Protein AF-A0A6C0LUS3-F1 (afdb_monomer)

Organism: NCBI:txid1070528

Radius of gyration: 19.17 Å; Cα contacts (8 Å, |Δi|>4): 121; chains: 1; bounding box: 43×55×30 Å

Foldseek 3Di:
DFQAAPQPRHGADDAAAPPPRRGHDPVSQCVVVVDDDDDRHDPVRVVVVVCVLVPPPDDQDPPVVLVVVLVVLVVQLVVDPDDVSNVVSLLVNLVSCLNHLVNCVVPVVVVVVNLVVLVVVCVVVVNPPSSVVSNCSNPVD

Mean predicted aligned error: 13.93 Å

Solvent-accessible surface area (backbone atoms only — not comparable to full-atom values): 8190 Å² total; per-residue (Å²): 135,84,50,42,11,77,84,75,65,44,86,37,92,82,41,57,15,79,82,76,60,53,34,36,46,72,65,60,50,37,64,74,61,78,46,92,75,88,70,63,51,43,72,68,58,38,52,47,49,64,42,47,72,69,61,59,78,84,62,78,63,55,70,68,59,44,53,52,51,51,52,50,35,50,55,52,32,71,68,37,89,47,68,69,54,28,52,52,34,46,51,54,44,53,50,56,45,56,70,39,51,70,55,39,75,76,33,55,73,57,37,58,50,52,54,51,51,49,53,51,52,18,58,78,50,77,63,29,62,70,50,51,54,51,48,42,68,63,73,65,117

pLDDT: mean 79.46, std 15.13, range [34.94, 97.31]

Sequence (141 aa):
MVNNCFLCLQICRTRRCKTCSLVSHTTCWVNFKNKSEVSYNCPQCRTLLDTKLHNTRSNRLDEKSLIYVISKCIELNIAATNLFMKLEQTIKLYTIISDNTWFLESNQKFNEVAKRKLLSLIHENNNWYEGVQLYERIWNQ

Secondary structure (DSSP, 8-state):
---B-TTT-SB--S-B-TTT--B--HHHHHHHHTS----SS-HHHHHHHHTTTT--TT----HHHHHHHHHHHHHHHHT--SHHHHHHHHHHHHHHHHTTTHHHHH-HHHHHHHHHHHHHHHHHTTS-HHHHHHHHHHH--

Nearest PDB structures (foldseek):
  2l1l-assembly1_B  TM=8.484E-01  e=1.271E-01  Homo sapiens
  5uwr-assembly1_C  TM=8.397E-01  e=3.054E-01  Saccharomyces cerevisiae
  5uwq-assembly1_C  TM=8.347E-01  e=4.337E-01  Saccharomyces cerevisiae
  3gb8-assembly1_A  TM=7.715E-01  e=3.640E-01  Homo sapiens
  5uww-assembly1_C  TM=8.471E-01  e=6.923E-01  Saccharomyces cerevisiae

Structure (mmCIF, N/CA/C/O backbone):
data_AF-A0A6C0LUS3-F1
#
_entry.id   AF-A0A6C0LUS3-F1
#
loop_
_atom_site.group_PDB
_atom_site.id
_atom_site.type_symbol
_atom_site.label_atom_id
_atom_site.label_alt_id
_atom_site.label_comp_id
_atom_site.label_asym_id
_atom_site.label_entity_id
_atom_site.label_seq_id
_atom_site.pdbx_PDB_ins_code
_atom_site.Cartn_x
_atom_site.Cartn_y
_atom_site.Cartn_z
_atom_site.occupancy
_atom_site.B_iso_or_equiv
_atom_site.auth_seq_id
_atom_site.auth_comp_id
_atom_site.auth_asym_id
_atom_site.auth_atom_id
_atom_site.pdbx_PDB_model_num
ATOM 1 N N . MET A 1 1 ? 16.460 -40.618 -9.791 1.00 53.06 1 MET A N 1
ATOM 2 C CA . MET A 1 1 ? 16.247 -39.279 -10.385 1.00 53.06 1 MET A CA 1
ATOM 3 C C . MET A 1 1 ? 17.256 -38.317 -9.782 1.00 53.06 1 MET A C 1
ATOM 5 O O . MET A 1 1 ? 17.347 -38.241 -8.561 1.00 53.06 1 MET A O 1
ATOM 9 N N . VAL A 1 2 ? 18.065 -37.657 -10.610 1.00 58.41 2 VAL A N 1
ATOM 10 C CA . VAL A 1 2 ? 19.054 -36.674 -10.148 1.00 58.41 2 VAL A CA 1
ATOM 11 C C . VAL A 1 2 ? 18.333 -35.341 -9.966 1.00 58.41 2 VAL A C 1
ATOM 13 O O . VAL A 1 2 ? 17.707 -34.849 -10.899 1.00 58.41 2 VAL A O 1
ATOM 16 N N . ASN A 1 3 ? 18.367 -34.782 -8.757 1.00 72.19 3 ASN A N 1
ATOM 17 C CA . ASN A 1 3 ? 17.794 -33.462 -8.515 1.00 72.19 3 ASN A CA 1
ATOM 18 C C . ASN A 1 3 ? 18.754 -32.414 -9.078 1.00 72.19 3 ASN A C 1
ATOM 20 O O . ASN A 1 3 ? 19.839 -32.215 -8.531 1.00 72.19 3 ASN A O 1
ATOM 24 N N . ASN A 1 4 ? 18.364 -31.756 -10.164 1.00 82.56 4 ASN A N 1
ATOM 25 C CA . ASN A 1 4 ? 19.114 -30.634 -10.713 1.00 82.56 4 ASN A CA 1
ATOM 26 C C . ASN A 1 4 ? 18.671 -29.332 -10.036 1.00 82.56 4 ASN A C 1
ATOM 28 O O . ASN A 1 4 ? 17.513 -29.166 -9.653 1.00 82.56 4 ASN A O 1
ATOM 32 N N . CYS A 1 5 ? 19.613 -28.412 -9.864 1.00 83.81 5 CYS A N 1
ATOM 33 C CA . CYS A 1 5 ? 19.360 -27.062 -9.394 1.00 83.81 5 CYS A CA 1
ATOM 34 C C . CYS A 1 5 ? 18.466 -26.343 -10.403 1.00 83.81 5 CYS A C 1
ATOM 36 O O . CYS A 1 5 ? 18.828 -26.238 -11.570 1.00 83.81 5 CYS A O 1
ATOM 38 N N . PHE A 1 6 ? 17.346 -25.784 -9.958 1.00 81.12 6 PHE A N 1
ATOM 39 C CA . PHE A 1 6 ? 16.451 -25.022 -10.832 1.00 81.12 6 PHE A CA 1
ATOM 40 C C . PHE A 1 6 ? 17.128 -23.795 -11.477 1.00 81.12 6 PHE A C 1
ATOM 42 O O . PHE A 1 6 ? 16.749 -23.390 -12.567 1.00 81.12 6 PHE A O 1
ATOM 49 N N . LEU A 1 7 ? 18.134 -23.209 -10.818 1.00 79.31 7 LEU A N 1
ATOM 50 C CA . LEU A 1 7 ? 18.767 -21.963 -11.266 1.00 79.31 7 LEU A CA 1
ATOM 51 C C . LEU A 1 7 ? 19.942 -22.172 -12.229 1.00 79.31 7 LEU A C 1
ATOM 53 O O . LEU A 1 7 ? 20.160 -21.340 -13.099 1.00 79.31 7 LEU A O 1
ATOM 57 N N . CYS A 1 8 ? 20.720 -23.246 -12.067 1.00 86.31 8 CYS A N 1
ATOM 58 C CA . CYS A 1 8 ? 21.917 -23.495 -12.885 1.00 86.31 8 CYS A CA 1
ATOM 59 C C . CYS A 1 8 ? 21.914 -24.853 -13.597 1.00 86.31 8 CYS A C 1
ATOM 61 O O . CYS A 1 8 ? 22.880 -25.186 -14.275 1.00 86.31 8 CYS A O 1
ATOM 63 N N . LEU A 1 9 ? 20.862 -25.656 -13.411 1.00 84.12 9 LEU A N 1
ATOM 64 C CA . LEU A 1 9 ? 20.654 -26.980 -14.011 1.00 84.12 9 LEU A CA 1
ATOM 65 C C . LEU A 1 9 ? 21.699 -28.052 -13.642 1.00 84.12 9 LEU A C 1
ATOM 67 O O . LEU A 1 9 ? 21.586 -29.194 -14.079 1.00 84.12 9 LEU A O 1
ATOM 71 N N . GLN A 1 10 ? 22.666 -27.734 -12.778 1.00 86.56 10 GLN A N 1
ATOM 72 C CA . GLN A 1 10 ? 23.661 -28.682 -12.269 1.00 86.56 10 GLN A CA 1
ATOM 73 C C . GLN A 1 10 ? 23.128 -29.521 -11.102 1.00 86.56 10 GLN A C 1
ATOM 75 O O . GLN A 1 10 ? 22.215 -29.111 -10.385 1.00 86.56 10 GLN A O 1
ATOM 80 N N . ILE A 1 11 ? 23.748 -30.677 -10.854 1.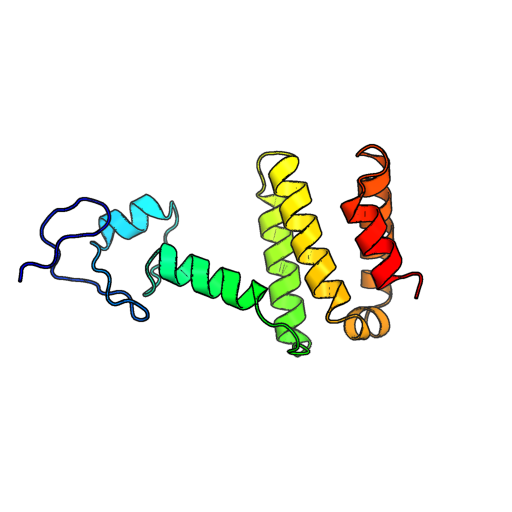00 83.00 11 ILE A N 1
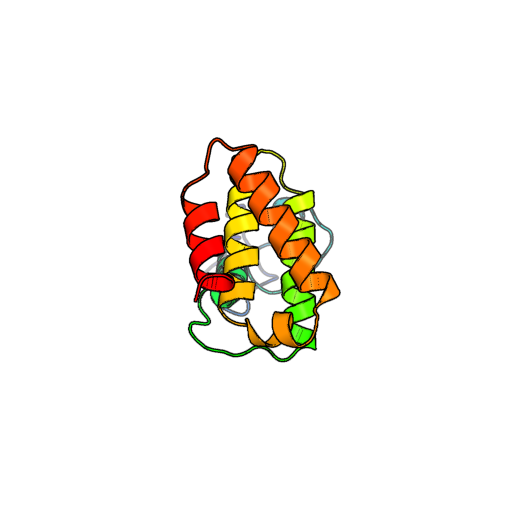ATOM 81 C CA . ILE A 1 11 ? 23.364 -31.610 -9.784 1.00 83.00 11 ILE A CA 1
ATOM 82 C C . ILE A 1 11 ? 23.355 -30.908 -8.417 1.00 83.00 11 ILE A C 1
ATOM 84 O O . ILE A 1 11 ? 24.355 -30.332 -7.983 1.00 83.00 11 ILE A O 1
ATOM 88 N N . CYS A 1 12 ? 22.231 -30.991 -7.706 1.00 76.81 12 CYS A N 1
ATOM 89 C CA . CYS A 1 12 ? 22.016 -30.339 -6.422 1.00 76.81 12 CYS A CA 1
ATOM 90 C C . CYS A 1 12 ? 21.544 -31.332 -5.355 1.00 76.81 12 CYS A C 1
ATOM 92 O O . CYS A 1 12 ? 20.531 -32.013 -5.507 1.00 76.81 12 CYS A O 1
ATOM 94 N N . ARG A 1 13 ? 22.279 -31.402 -4.240 1.00 68.44 13 ARG A N 1
ATOM 95 C CA . ARG A 1 13 ? 22.030 -32.378 -3.163 1.00 68.44 13 ARG A CA 1
ATOM 96 C C . ARG A 1 13 ? 21.461 -31.771 -1.879 1.00 68.44 13 ARG A C 1
ATOM 98 O O . ARG A 1 13 ? 21.147 -32.519 -0.964 1.00 68.44 13 ARG A O 1
ATOM 105 N N . THR A 1 14 ? 21.356 -30.445 -1.775 1.00 66.25 14 THR A N 1
ATOM 106 C CA . THR A 1 14 ? 21.477 -29.802 -0.455 1.00 66.25 14 THR A CA 1
ATOM 107 C C . THR A 1 14 ? 20.281 -28.991 0.032 1.00 66.25 14 THR A C 1
ATOM 109 O O . THR A 1 14 ? 20.100 -28.922 1.245 1.00 66.25 14 THR A O 1
ATOM 112 N N . ARG A 1 15 ? 19.430 -28.397 -0.820 1.00 65.06 15 ARG A N 1
ATOM 113 C CA . ARG A 1 15 ? 18.264 -27.630 -0.329 1.00 65.06 15 ARG A CA 1
ATOM 114 C C . ARG A 1 15 ? 17.031 -27.769 -1.204 1.00 65.06 15 ARG A C 1
ATOM 116 O O . ARG A 1 15 ? 17.078 -27.462 -2.390 1.00 65.06 15 ARG A O 1
ATOM 123 N N . ARG A 1 16 ? 15.926 -28.180 -0.575 1.00 71.44 16 ARG A N 1
ATOM 124 C CA . ARG A 1 16 ? 14.584 -28.217 -1.165 1.00 71.44 16 ARG A CA 1
ATOM 125 C C . ARG A 1 16 ? 13.726 -27.099 -0.597 1.00 71.44 16 ARG A C 1
ATOM 127 O O . ARG A 1 16 ? 13.757 -26.835 0.604 1.00 71.44 16 ARG A O 1
ATOM 134 N N . CYS A 1 17 ? 12.929 -26.486 -1.458 1.00 74.06 17 CYS A N 1
ATOM 135 C CA . CYS A 1 17 ? 11.869 -25.592 -1.039 1.00 74.06 17 CYS A CA 1
ATOM 136 C C . CYS A 1 17 ? 10.832 -26.343 -0.199 1.00 74.06 17 CYS A C 1
ATOM 138 O O . CYS A 1 17 ? 10.351 -27.389 -0.627 1.00 74.06 17 CYS A O 1
ATOM 140 N N . LYS A 1 18 ? 10.425 -25.785 0.947 1.00 72.31 18 LYS A N 1
ATOM 141 C CA . LYS A 1 18 ? 9.388 -26.400 1.798 1.00 72.31 18 LYS A CA 1
ATOM 142 C C . LYS A 1 18 ? 7.994 -26.457 1.157 1.00 72.31 18 LYS A C 1
ATOM 144 O O . LYS A 1 18 ? 7.204 -27.312 1.526 1.00 72.31 18 LYS A O 1
ATOM 149 N N . THR A 1 19 ? 7.693 -25.565 0.214 1.00 71.00 19 THR A N 1
ATOM 150 C CA . THR A 1 19 ? 6.355 -25.440 -0.391 1.00 71.00 19 THR A CA 1
ATOM 151 C C . THR A 1 19 ? 6.180 -26.302 -1.636 1.00 71.00 19 THR A C 1
ATOM 153 O O . THR A 1 19 ? 5.144 -26.925 -1.817 1.00 71.00 19 THR A O 1
ATOM 156 N N . CYS A 1 20 ? 7.177 -26.315 -2.518 1.00 74.19 20 CYS A N 1
ATOM 157 C CA . CYS A 1 20 ? 7.061 -26.923 -3.847 1.00 74.19 20 CYS A CA 1
ATOM 158 C C . CYS A 1 20 ? 8.206 -27.884 -4.168 1.00 74.19 20 CYS A C 1
ATOM 160 O O . CYS A 1 20 ? 8.370 -28.291 -5.311 1.00 74.19 20 CYS A O 1
ATOM 162 N N . SER A 1 21 ? 9.022 -28.234 -3.170 1.00 75.06 21 SER A N 1
ATOM 163 C CA . SER A 1 21 ? 10.109 -29.215 -3.271 1.00 75.06 21 SER A CA 1
ATOM 164 C C . SER A 1 21 ? 11.199 -28.928 -4.318 1.00 75.06 21 SER A C 1
ATOM 166 O O . SER A 1 21 ? 12.117 -29.734 -4.455 1.00 75.06 21 SER A O 1
ATOM 168 N N . LEU A 1 22 ? 11.160 -27.775 -5.003 1.00 77.94 22 LEU A N 1
ATOM 169 C CA . LEU A 1 22 ? 12.196 -27.330 -5.942 1.00 77.94 22 LEU A CA 1
ATOM 170 C C . LEU A 1 22 ? 13.570 -27.288 -5.273 1.00 77.94 22 LEU A C 1
ATOM 172 O O . LEU A 1 22 ? 13.695 -26.840 -4.130 1.00 77.94 22 LEU A O 1
ATOM 176 N N . VAL A 1 23 ? 14.595 -27.736 -5.997 1.00 80.19 23 VAL A N 1
ATOM 177 C CA . VAL A 1 23 ? 15.953 -27.901 -5.468 1.00 80.19 23 VAL A CA 1
ATOM 178 C C . VAL A 1 23 ? 16.869 -26.805 -6.011 1.00 80.19 23 VAL A C 1
ATOM 180 O O . VAL A 1 23 ? 16.841 -26.510 -7.205 1.00 80.19 23 VAL A O 1
ATOM 183 N N . SER A 1 24 ? 17.686 -26.191 -5.155 1.00 79.06 24 SER A N 1
ATOM 184 C CA . SER A 1 24 ? 18.664 -25.173 -5.568 1.00 79.06 24 SER A CA 1
ATOM 185 C C . SER A 1 24 ? 19.908 -25.172 -4.686 1.00 79.06 24 SER A C 1
ATOM 187 O O . SER A 1 24 ? 19.802 -25.379 -3.476 1.00 79.06 24 SER A O 1
ATOM 189 N N . HIS A 1 25 ? 21.082 -24.871 -5.250 1.00 81.75 25 HIS A N 1
ATOM 190 C CA . HIS A 1 25 ? 22.282 -24.656 -4.436 1.00 81.75 25 HIS A CA 1
ATOM 191 C C . HIS A 1 25 ? 22.129 -23.404 -3.573 1.00 81.75 25 HIS A C 1
ATOM 193 O O . HIS A 1 25 ? 21.558 -22.406 -4.011 1.00 81.75 25 HIS A O 1
ATOM 199 N N . THR A 1 26 ? 22.699 -23.429 -2.367 1.00 75.00 26 THR A N 1
ATOM 200 C CA . THR A 1 26 ? 22.720 -22.265 -1.468 1.00 75.00 26 THR A CA 1
ATOM 201 C C . THR A 1 26 ? 23.409 -21.059 -2.112 1.00 75.00 26 THR A C 1
ATOM 203 O O . THR A 1 26 ? 22.961 -19.934 -1.941 1.00 75.00 26 THR A O 1
ATOM 206 N N . THR A 1 27 ? 24.470 -21.279 -2.889 1.00 77.94 27 THR A N 1
ATOM 207 C CA . THR A 1 27 ? 25.195 -20.214 -3.597 1.00 77.94 27 THR A CA 1
ATOM 208 C C . THR A 1 27 ? 24.363 -19.617 -4.728 1.00 77.94 27 THR A C 1
ATOM 210 O O . THR A 1 27 ? 24.183 -18.404 -4.774 1.00 77.94 27 THR A O 1
ATOM 213 N N . CYS A 1 28 ? 23.766 -20.452 -5.586 1.00 79.19 28 CYS A N 1
ATOM 214 C CA . CYS A 1 28 ? 22.835 -19.994 -6.622 1.00 79.19 28 CYS A CA 1
ATOM 215 C C . CYS A 1 28 ? 21.660 -19.211 -6.019 1.00 79.19 28 CYS A C 1
ATOM 217 O O . CYS A 1 28 ? 21.240 -18.203 -6.577 1.00 79.19 28 CYS A O 1
ATOM 219 N N . TRP A 1 29 ? 21.170 -19.647 -4.854 1.00 72.94 29 TRP A N 1
ATOM 220 C CA . TRP A 1 29 ? 20.116 -18.973 -4.101 1.00 72.94 29 TRP A CA 1
ATOM 221 C C . TRP A 1 29 ? 20.513 -17.565 -3.641 1.00 72.94 29 TRP A C 1
ATOM 223 O O . TRP A 1 29 ? 19.783 -16.605 -3.885 1.00 72.94 29 TRP A O 1
ATOM 233 N N . VAL A 1 30 ? 21.666 -17.437 -2.978 1.00 71.31 30 VAL A N 1
ATOM 234 C CA . VAL A 1 30 ? 22.170 -16.149 -2.475 1.00 71.31 30 VAL A CA 1
ATOM 235 C C . VAL A 1 30 ? 22.449 -15.188 -3.633 1.00 71.31 30 VAL A C 1
ATOM 237 O O . VAL A 1 30 ? 22.036 -14.031 -3.567 1.00 71.31 30 VAL A O 1
ATOM 240 N N . ASN A 1 31 ? 23.051 -15.685 -4.718 1.00 74.88 31 ASN A N 1
ATOM 241 C CA . ASN A 1 31 ? 23.363 -14.888 -5.906 1.00 74.88 31 ASN A CA 1
ATOM 242 C C . ASN A 1 31 ? 22.099 -14.385 -6.612 1.00 74.88 31 ASN A C 1
ATOM 244 O O . ASN A 1 31 ? 22.035 -13.222 -6.990 1.00 74.88 31 ASN A O 1
ATOM 248 N N . PHE A 1 32 ? 21.065 -15.223 -6.738 1.00 71.81 32 PHE A N 1
ATOM 249 C CA . PHE A 1 32 ? 19.781 -14.794 -7.297 1.00 71.81 32 PHE A CA 1
ATOM 250 C C . PHE A 1 32 ? 19.098 -13.724 -6.426 1.00 71.81 32 PHE A C 1
ATOM 252 O O . PHE A 1 32 ? 18.445 -12.820 -6.940 1.00 71.81 32 PHE A O 1
ATOM 259 N N . LYS A 1 33 ? 19.237 -13.812 -5.096 1.00 64.69 33 LYS A N 1
ATOM 260 C CA . LYS A 1 33 ? 18.553 -12.924 -4.144 1.00 64.69 33 LYS A CA 1
ATOM 261 C C . LYS A 1 33 ? 19.206 -11.538 -4.011 1.00 64.69 33 LYS A C 1
ATOM 263 O O . LYS A 1 33 ? 18.555 -10.636 -3.485 1.00 64.69 33 LYS A O 1
ATOM 268 N N . ASN A 1 34 ? 20.470 -11.360 -4.413 1.00 57.47 34 ASN A N 1
ATOM 269 C CA . ASN A 1 34 ? 21.260 -10.147 -4.131 1.00 57.47 34 ASN A CA 1
ATOM 270 C C . ASN A 1 34 ? 21.209 -9.712 -2.641 1.00 57.47 34 ASN A C 1
ATOM 272 O O . ASN A 1 34 ? 21.342 -8.533 -2.320 1.00 57.47 34 ASN A O 1
ATOM 276 N N . LYS A 1 35 ? 20.959 -10.650 -1.709 1.00 54.09 35 LYS A N 1
ATOM 277 C CA . LYS A 1 35 ? 20.846 -10.405 -0.256 1.00 54.09 35 LYS A CA 1
ATOM 278 C C . LYS A 1 35 ? 21.260 -11.642 0.552 1.00 54.09 35 LYS A C 1
ATOM 280 O O . LYS A 1 35 ? 21.023 -12.773 0.134 1.00 54.09 35 LYS A O 1
ATOM 285 N N . SER A 1 36 ? 21.792 -11.409 1.753 1.00 51.06 36 SER A N 1
ATOM 286 C CA . SER A 1 36 ? 22.381 -12.391 2.686 1.00 51.06 36 SER A CA 1
ATOM 287 C C . SER A 1 36 ? 21.391 -13.289 3.445 1.00 51.06 36 SER A C 1
ATOM 289 O O . SER A 1 36 ? 21.798 -14.189 4.175 1.00 51.06 36 SER A O 1
ATOM 291 N N . GLU A 1 37 ? 20.083 -13.089 3.301 1.00 54.38 37 GLU A N 1
ATOM 292 C CA . GLU A 1 37 ? 19.100 -13.859 4.068 1.00 54.38 37 GLU A CA 1
ATOM 293 C C . GLU A 1 37 ? 18.801 -15.238 3.456 1.00 54.38 37 GLU A C 1
ATOM 295 O O . GLU A 1 37 ? 18.270 -15.365 2.342 1.00 54.38 37 GLU A O 1
ATOM 300 N N . VAL A 1 38 ? 18.989 -16.269 4.271 1.00 55.09 38 VAL A N 1
ATOM 301 C CA . VAL A 1 38 ? 18.701 -17.666 3.955 1.00 55.09 38 VAL A CA 1
ATOM 302 C C . VAL A 1 38 ? 17.207 -17.965 4.172 1.00 55.09 38 VAL A C 1
ATOM 304 O O . VAL A 1 38 ? 16.771 -18.223 5.288 1.00 55.09 38 VAL A O 1
ATOM 307 N N . SER A 1 39 ? 16.402 -17.951 3.104 1.00 60.00 39 SER A N 1
ATOM 308 C CA . SER A 1 39 ? 15.013 -18.446 3.134 1.00 60.00 39 SER A CA 1
ATOM 309 C C . SER A 1 39 ? 14.956 -19.910 2.687 1.00 60.00 39 SER A C 1
ATOM 311 O O . SER A 1 39 ? 15.751 -20.338 1.852 1.00 60.00 39 SER A O 1
ATOM 313 N N . TYR A 1 40 ? 14.017 -20.683 3.239 1.00 63.25 40 TYR A N 1
ATOM 314 C CA . TYR A 1 40 ? 13.770 -22.083 2.862 1.00 63.25 40 TYR A CA 1
ATOM 315 C C . TYR A 1 40 ? 12.745 -22.245 1.723 1.00 63.25 40 TYR A C 1
ATOM 317 O O . TYR A 1 40 ? 12.405 -23.375 1.369 1.00 63.25 40 TYR A O 1
ATOM 325 N N . ASN A 1 41 ? 12.238 -21.150 1.144 1.00 67.69 41 ASN A N 1
ATOM 326 C CA . ASN A 1 41 ? 11.223 -21.183 0.085 1.00 67.69 41 ASN A CA 1
ATOM 327 C C . ASN A 1 41 ? 11.828 -20.691 -1.235 1.00 67.69 41 ASN A C 1
ATOM 329 O O . ASN A 1 41 ? 12.541 -19.696 -1.205 1.00 67.69 41 ASN A O 1
ATOM 333 N N . CYS A 1 42 ? 11.564 -21.366 -2.368 1.00 67.56 42 CYS A N 1
ATOM 334 C CA . CYS A 1 42 ? 12.115 -21.001 -3.687 1.00 67.56 42 CYS A CA 1
ATOM 335 C C . CYS A 1 42 ? 11.566 -19.644 -4.176 1.00 67.56 42 CYS A C 1
ATOM 337 O O . CYS A 1 42 ? 10.602 -19.159 -3.580 1.00 67.56 42 CYS A O 1
ATOM 339 N N . PRO A 1 43 ? 12.099 -19.025 -5.254 1.00 63.12 43 PRO A N 1
ATOM 340 C CA . PRO A 1 43 ? 11.711 -17.668 -5.625 1.00 63.12 43 PRO A CA 1
ATOM 341 C C . PRO A 1 43 ? 10.235 -17.629 -5.993 1.00 63.12 43 PRO A C 1
ATOM 343 O O . PRO A 1 43 ? 9.504 -16.815 -5.462 1.00 63.12 43 PRO A O 1
ATOM 346 N N . GLN A 1 44 ? 9.770 -18.607 -6.768 1.00 64.00 44 GLN A N 1
ATOM 347 C CA . GLN A 1 44 ? 8.375 -18.714 -7.170 1.00 64.00 44 GLN A CA 1
ATOM 348 C C . GLN A 1 44 ? 7.436 -18.973 -5.989 1.00 64.00 44 GLN A C 1
ATOM 350 O O . GLN A 1 44 ? 6.404 -18.328 -5.870 1.00 64.00 44 GLN A O 1
ATOM 355 N N . CYS A 1 45 ? 7.801 -19.867 -5.068 1.00 65.75 45 CYS A N 1
ATOM 356 C CA . CYS A 1 45 ? 6.979 -20.196 -3.902 1.00 65.75 45 CYS A CA 1
ATOM 357 C C . CYS A 1 45 ? 7.023 -19.105 -2.818 1.00 65.75 45 CYS A C 1
ATOM 359 O O . CYS A 1 45 ? 6.081 -18.980 -2.040 1.00 65.75 45 CYS A O 1
ATOM 361 N N . ARG A 1 46 ? 8.080 -18.286 -2.789 1.00 63.41 46 ARG A N 1
ATOM 362 C CA . ARG A 1 46 ? 8.158 -17.073 -1.973 1.00 63.41 46 ARG A CA 1
ATOM 363 C C . ARG A 1 46 ? 7.369 -15.932 -2.597 1.00 63.41 46 ARG A C 1
ATOM 365 O O . ARG A 1 46 ? 6.552 -15.377 -1.888 1.00 63.41 46 ARG A O 1
ATOM 372 N N . THR A 1 47 ? 7.510 -15.665 -3.896 1.00 61.81 47 THR A N 1
ATOM 373 C CA . THR A 1 47 ? 6.643 -14.724 -4.617 1.00 61.81 47 THR A CA 1
ATOM 374 C C . THR A 1 47 ? 5.187 -15.121 -4.441 1.00 61.81 47 THR A C 1
ATOM 376 O O . THR A 1 47 ? 4.372 -14.252 -4.192 1.00 61.81 47 THR A O 1
ATOM 379 N N . LEU A 1 48 ? 4.872 -16.423 -4.447 1.00 55.84 48 LEU A N 1
ATOM 380 C CA . LEU A 1 48 ? 3.533 -16.929 -4.153 1.00 55.84 48 LEU A CA 1
ATOM 381 C C . LEU A 1 48 ? 3.070 -16.647 -2.718 1.00 55.84 48 LEU A C 1
ATOM 383 O O . LEU A 1 48 ? 1.885 -16.415 -2.517 1.00 55.84 48 LEU A O 1
ATOM 387 N N . LEU A 1 49 ? 3.962 -16.665 -1.724 1.00 55.44 49 LEU A N 1
ATOM 388 C CA . LEU A 1 49 ? 3.656 -16.284 -0.338 1.00 55.44 49 LEU A CA 1
ATOM 389 C C . LEU A 1 49 ? 3.525 -14.768 -0.174 1.00 55.44 49 LEU A C 1
ATOM 391 O O . LEU A 1 49 ? 2.587 -14.309 0.472 1.00 55.44 49 LEU A O 1
ATOM 395 N N . ASP A 1 50 ? 4.393 -14.010 -0.835 1.00 50.81 50 ASP A N 1
ATOM 396 C CA . ASP A 1 50 ? 4.312 -12.557 -0.951 1.00 50.81 50 ASP A CA 1
ATOM 397 C C . ASP A 1 50 ? 3.031 -12.154 -1.715 1.00 50.81 50 ASP A C 1
ATOM 399 O O . ASP A 1 50 ? 2.426 -11.131 -1.418 1.00 50.81 50 ASP A O 1
ATOM 403 N N . THR A 1 51 ? 2.527 -13.001 -2.624 1.00 47.31 51 THR A N 1
ATOM 404 C CA . THR A 1 51 ? 1.198 -12.852 -3.235 1.00 47.31 51 THR A CA 1
ATOM 405 C C . THR A 1 51 ? 0.065 -13.533 -2.457 1.00 47.31 51 THR A C 1
ATOM 407 O O . THR A 1 51 ? -1.097 -13.258 -2.722 1.00 47.31 51 THR A O 1
ATOM 410 N N . LYS A 1 52 ? 0.327 -14.403 -1.473 1.00 42.91 52 LYS A N 1
ATOM 411 C CA . LYS A 1 52 ? -0.715 -14.861 -0.530 1.00 42.91 52 LYS A CA 1
ATOM 412 C C . LYS A 1 52 ? -1.029 -13.772 0.490 1.00 42.91 52 LYS A C 1
ATOM 414 O O . LYS A 1 52 ? -2.185 -13.660 0.874 1.00 42.91 52 LYS A O 1
ATOM 419 N N . LEU A 1 53 ? -0.056 -12.915 0.810 1.00 45.12 53 LEU A N 1
ATOM 420 C CA . LEU A 1 53 ? -0.304 -11.576 1.359 1.00 45.12 53 LEU A CA 1
ATOM 421 C C . LEU A 1 53 ? -1.217 -10.735 0.439 1.00 45.12 53 LEU A C 1
ATOM 423 O O . LEU A 1 53 ? -1.986 -9.925 0.938 1.00 45.12 53 LEU A O 1
ATOM 427 N N . HIS A 1 54 ? -1.193 -10.960 -0.883 1.00 42.06 54 HIS A N 1
ATOM 428 C CA . HIS A 1 54 ? -2.104 -10.312 -1.844 1.00 42.06 54 HIS A CA 1
ATOM 429 C C . HIS A 1 54 ? -3.488 -10.951 -1.991 1.00 42.06 54 HIS A C 1
ATOM 431 O O . HIS A 1 54 ? -4.382 -10.294 -2.512 1.00 42.06 54 HIS A O 1
ATOM 437 N N . ASN A 1 55 ? -3.686 -12.201 -1.571 1.00 34.94 55 ASN A N 1
ATOM 438 C CA . ASN A 1 55 ? -4.935 -12.936 -1.804 1.00 34.94 55 ASN A CA 1
ATOM 439 C C . ASN A 1 55 ? -5.750 -13.192 -0.534 1.00 34.94 55 ASN A C 1
ATOM 441 O O . ASN A 1 55 ? -6.733 -13.934 -0.580 1.00 34.94 55 ASN A O 1
ATOM 445 N N . THR A 1 56 ? -5.421 -12.547 0.585 1.00 42.38 56 THR A N 1
ATOM 446 C CA . THR A 1 56 ? -6.366 -12.404 1.696 1.00 42.38 56 THR A CA 1
ATOM 447 C C . THR A 1 56 ? -7.458 -11.407 1.315 1.00 42.38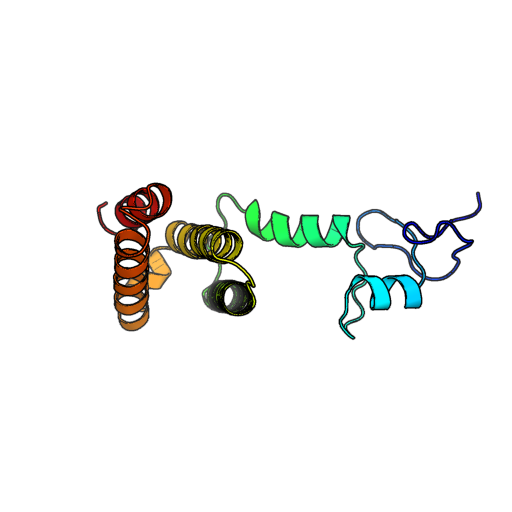 56 THR A C 1
ATOM 449 O O . THR A 1 56 ? -7.535 -10.311 1.858 1.00 42.38 56 THR A O 1
ATOM 452 N N . ARG A 1 57 ? -8.353 -11.814 0.404 1.00 41.91 57 ARG A N 1
ATOM 453 C CA . ARG A 1 57 ? -9.746 -11.370 0.484 1.00 41.91 57 ARG A CA 1
ATOM 454 C C . ARG A 1 57 ? -10.216 -11.733 1.895 1.00 41.91 57 ARG A C 1
ATOM 456 O O . ARG A 1 57 ? -10.353 -12.912 2.201 1.00 41.91 57 ARG A O 1
ATOM 463 N N . SER A 1 58 ? -10.419 -10.719 2.731 1.00 48.12 58 SER A N 1
ATOM 464 C CA . SER A 1 58 ? -11.010 -10.821 4.070 1.00 48.12 58 SER A CA 1
ATOM 465 C C . SER A 1 58 ? -10.191 -11.589 5.115 1.00 48.12 58 SER A C 1
ATOM 467 O O . SER A 1 58 ? -10.591 -12.643 5.588 1.00 48.12 58 SER A O 1
ATOM 469 N N . ASN A 1 59 ? -9.067 -11.025 5.555 1.00 54.50 59 ASN A N 1
ATOM 470 C CA . ASN A 1 59 ? -8.645 -11.228 6.940 1.00 54.50 59 ASN A CA 1
ATOM 471 C C . ASN A 1 59 ? -8.286 -9.863 7.499 1.00 54.50 59 ASN A C 1
ATOM 473 O O . ASN A 1 59 ? -7.234 -9.320 7.173 1.00 54.50 59 ASN A O 1
ATOM 477 N N . ARG A 1 60 ? -9.195 -9.305 8.303 1.00 63.69 60 ARG A N 1
ATOM 478 C CA . ARG A 1 60 ? -8.921 -8.147 9.150 1.00 63.69 60 ARG A CA 1
ATOM 479 C C . ARG A 1 60 ? -7.631 -8.460 9.905 1.00 63.69 60 ARG A C 1
ATOM 481 O O . ARG A 1 60 ? -7.616 -9.369 10.734 1.00 63.69 60 ARG A O 1
ATOM 488 N N . LEU A 1 61 ? -6.540 -7.806 9.526 1.00 77.31 61 LEU A N 1
ATOM 489 C CA . LEU A 1 61 ? -5.253 -8.055 10.161 1.00 77.31 61 LEU A CA 1
ATOM 490 C C . LEU A 1 61 ? -5.335 -7.520 11.589 1.00 77.31 61 LEU A C 1
ATOM 492 O O . LEU A 1 61 ? -5.990 -6.508 11.830 1.00 77.31 61 LEU A O 1
ATOM 496 N N . ASP A 1 62 ? -4.683 -8.182 12.540 1.00 84.38 62 ASP A N 1
ATOM 497 C CA . ASP A 1 62 ? -4.445 -7.535 13.824 1.00 84.38 62 ASP A CA 1
ATOM 498 C C . ASP A 1 62 ? -3.538 -6.312 13.615 1.00 84.38 62 ASP A C 1
ATOM 500 O O . ASP A 1 62 ? -2.772 -6.234 12.647 1.00 84.38 62 ASP A O 1
ATOM 504 N N . GLU A 1 63 ? -3.617 -5.348 14.528 1.00 85.50 63 GLU A N 1
ATOM 505 C CA . GLU A 1 63 ? -2.918 -4.068 14.401 1.00 85.50 63 GLU A CA 1
ATOM 506 C C . GLU A 1 63 ? -1.410 -4.228 14.178 1.00 85.50 63 GLU A C 1
ATOM 508 O O . GLU A 1 63 ? -0.826 -3.552 13.329 1.00 85.50 63 GLU A O 1
ATOM 513 N N . LYS A 1 64 ? -0.771 -5.173 14.874 1.00 87.50 64 LYS A N 1
ATOM 514 C CA . LYS A 1 64 ? 0.673 -5.387 14.771 1.00 87.50 64 LYS A CA 1
ATOM 515 C C . LYS A 1 64 ? 1.053 -5.940 13.399 1.00 87.50 64 LYS A C 1
ATOM 517 O O . LYS A 1 64 ? 2.021 -5.467 12.796 1.00 87.50 64 LYS A O 1
ATOM 522 N N . SER A 1 65 ? 0.295 -6.912 12.896 1.00 85.38 65 SER A N 1
ATOM 523 C CA . SER A 1 65 ? 0.489 -7.454 11.548 1.00 85.38 65 SER A CA 1
ATOM 524 C C . SER A 1 65 ? 0.253 -6.392 10.476 1.00 85.38 65 SER A C 1
ATOM 526 O O . SER A 1 65 ? 1.044 -6.282 9.539 1.00 85.38 65 SER A O 1
ATOM 528 N N . LEU A 1 66 ? -0.782 -5.563 10.632 1.00 87.69 66 LEU A N 1
ATOM 529 C CA . LEU A 1 66 ? -1.090 -4.493 9.688 1.00 87.69 66 LEU A CA 1
ATOM 530 C C . LEU A 1 66 ? 0.023 -3.438 9.631 1.00 87.69 6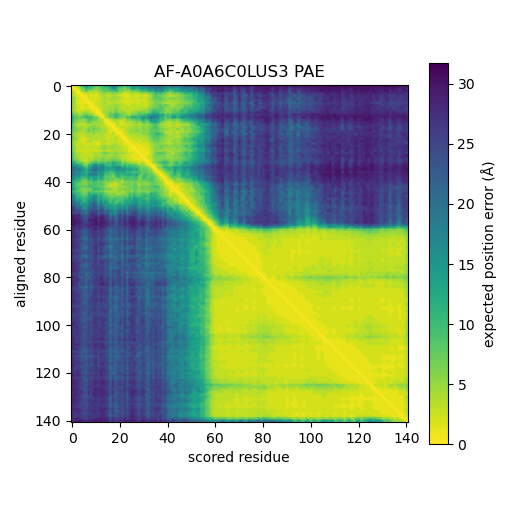6 LEU A C 1
ATOM 532 O O . LEU A 1 66 ? 0.478 -3.089 8.542 1.00 87.69 66 LEU A O 1
ATOM 536 N N . ILE A 1 67 ? 0.526 -2.989 10.786 1.00 88.88 67 ILE A N 1
ATOM 537 C CA . ILE A 1 67 ? 1.652 -2.044 10.868 1.00 88.88 67 ILE A CA 1
ATOM 538 C C . ILE A 1 67 ? 2.897 -2.615 10.183 1.00 88.88 67 ILE A C 1
ATOM 540 O O . ILE A 1 67 ? 3.579 -1.902 9.439 1.00 88.88 67 ILE A O 1
ATOM 544 N N . TYR A 1 68 ? 3.195 -3.898 10.410 1.00 86.12 68 TYR A N 1
ATOM 545 C CA . TYR A 1 68 ? 4.322 -4.569 9.765 1.00 86.12 68 TYR A CA 1
ATOM 546 C C . TYR A 1 68 ? 4.179 -4.563 8.239 1.00 86.12 68 TYR A C 1
ATOM 548 O O . TYR A 1 68 ? 5.118 -4.195 7.531 1.00 86.12 68 TYR A O 1
ATOM 556 N N . VAL A 1 69 ? 2.999 -4.924 7.732 1.00 85.62 69 VAL A N 1
ATOM 557 C CA . VAL A 1 69 ? 2.722 -4.967 6.292 1.00 85.62 69 VAL A CA 1
ATOM 558 C C . VAL A 1 69 ? 2.804 -3.570 5.668 1.00 85.62 69 VAL A C 1
ATOM 560 O O . VAL A 1 69 ? 3.504 -3.399 4.671 1.00 85.62 69 VAL A O 1
ATOM 563 N N . ILE A 1 70 ? 2.178 -2.557 6.280 1.00 89.62 70 ILE A N 1
ATOM 564 C CA . ILE A 1 70 ? 2.243 -1.157 5.825 1.00 89.62 70 ILE A CA 1
ATOM 565 C C . ILE A 1 70 ? 3.699 -0.687 5.750 1.00 89.62 70 ILE A C 1
ATOM 567 O O . ILE A 1 70 ? 4.126 -0.131 4.737 1.00 89.62 70 ILE A O 1
ATOM 571 N N . SER A 1 71 ? 4.485 -0.972 6.791 1.00 87.00 71 SER A N 1
ATOM 572 C CA . SER A 1 71 ? 5.901 -0.600 6.855 1.00 87.00 71 SER A CA 1
ATOM 573 C C . SER A 1 71 ? 6.709 -1.262 5.735 1.00 87.00 71 SER A C 1
ATOM 575 O O . SER A 1 71 ? 7.516 -0.601 5.083 1.00 87.00 71 SER A O 1
ATOM 577 N N . LYS A 1 72 ? 6.452 -2.542 5.435 1.00 85.44 72 LYS A N 1
ATOM 578 C CA . LYS A 1 72 ? 7.108 -3.248 4.323 1.00 85.44 72 LYS A CA 1
ATOM 579 C C . LYS A 1 72 ? 6.717 -2.695 2.957 1.00 85.44 72 LYS A C 1
ATOM 581 O O . LYS A 1 72 ? 7.591 -2.541 2.106 1.00 85.44 72 LYS A O 1
ATOM 586 N N . CYS A 1 73 ? 5.452 -2.339 2.746 1.00 85.00 73 CYS A N 1
ATOM 587 C CA . CYS A 1 73 ? 5.025 -1.671 1.516 1.00 85.00 73 CYS A CA 1
ATOM 588 C C . CYS A 1 73 ? 5.722 -0.315 1.329 1.00 85.00 73 CYS A C 1
ATOM 590 O O . CYS A 1 73 ? 6.158 -0.002 0.223 1.00 85.00 73 CYS A O 1
ATOM 592 N N . ILE A 1 74 ? 5.893 0.462 2.404 1.00 89.00 74 ILE A N 1
ATOM 593 C CA . ILE A 1 74 ? 6.614 1.742 2.361 1.00 89.00 74 ILE A CA 1
ATOM 594 C C . ILE A 1 74 ? 8.098 1.528 2.032 1.00 89.00 74 ILE A C 1
ATOM 596 O O . ILE A 1 74 ? 8.621 2.198 1.145 1.00 89.00 74 ILE A O 1
ATOM 600 N N . GLU A 1 75 ? 8.773 0.570 2.678 1.00 84.56 75 GLU A N 1
ATOM 601 C CA . GLU A 1 75 ? 10.170 0.226 2.366 1.00 84.56 75 GLU A CA 1
ATOM 602 C C . GLU A 1 75 ? 10.351 -0.148 0.885 1.00 84.56 75 GLU A C 1
ATOM 604 O O . GLU A 1 75 ? 11.291 0.310 0.233 1.00 84.56 75 GLU A O 1
ATOM 609 N N . LEU A 1 76 ? 9.436 -0.954 0.334 1.00 82.81 76 LEU A N 1
ATOM 610 C CA . LEU A 1 76 ? 9.460 -1.348 -1.077 1.00 82.81 76 LEU A CA 1
ATOM 611 C C . LEU A 1 76 ? 9.188 -0.168 -2.016 1.00 82.81 76 LEU A C 1
ATOM 613 O O . LEU A 1 76 ? 9.811 -0.085 -3.073 1.00 82.81 76 LEU A O 1
ATOM 617 N N . ASN A 1 77 ? 8.299 0.751 -1.634 1.00 86.56 77 ASN A N 1
ATOM 618 C CA . ASN A 1 77 ? 8.025 1.967 -2.398 1.00 86.56 77 ASN A CA 1
ATOM 619 C C . ASN A 1 77 ? 9.249 2.899 -2.439 1.00 86.56 77 ASN A C 1
ATOM 621 O O . ASN A 1 77 ? 9.593 3.421 -3.497 1.00 86.56 77 ASN A O 1
ATOM 625 N N . ILE A 1 78 ? 9.957 3.047 -1.314 1.00 85.62 78 ILE A N 1
ATOM 626 C CA . ILE A 1 78 ? 11.207 3.819 -1.232 1.00 85.62 78 ILE A CA 1
ATOM 627 C C . ILE A 1 78 ? 12.299 3.184 -2.104 1.00 85.62 78 ILE A C 1
ATOM 629 O O . ILE A 1 78 ? 13.028 3.896 -2.790 1.00 85.62 78 ILE A O 1
ATOM 633 N N . ALA A 1 79 ? 12.396 1.852 -2.108 1.00 82.06 79 ALA A N 1
ATOM 634 C CA . ALA A 1 79 ? 13.374 1.115 -2.907 1.00 82.06 79 ALA A CA 1
ATOM 635 C C . ALA A 1 79 ? 13.029 1.031 -4.409 1.00 82.06 79 ALA A C 1
ATOM 637 O O . ALA A 1 79 ? 13.847 0.548 -5.195 1.00 82.06 79 ALA A O 1
ATOM 638 N N . ALA A 1 80 ? 11.833 1.461 -4.823 1.00 82.12 80 ALA A N 1
ATOM 639 C CA . ALA A 1 80 ? 11.408 1.393 -6.214 1.00 82.12 80 ALA A CA 1
ATOM 640 C C . ALA A 1 80 ? 12.215 2.367 -7.090 1.00 82.12 80 ALA A C 1
ATOM 642 O O . ALA A 1 80 ? 12.293 3.569 -6.831 1.00 82.12 80 ALA A O 1
ATOM 643 N N . THR A 1 81 ? 12.796 1.831 -8.163 1.00 83.75 81 THR A N 1
ATOM 644 C CA . THR A 1 81 ? 13.761 2.537 -9.020 1.00 83.75 81 THR A CA 1
ATOM 645 C C . THR A 1 81 ? 13.115 3.369 -10.123 1.00 83.75 81 THR A C 1
ATOM 647 O O . THR A 1 81 ? 13.788 4.188 -10.741 1.00 83.75 81 THR A O 1
ATOM 650 N N .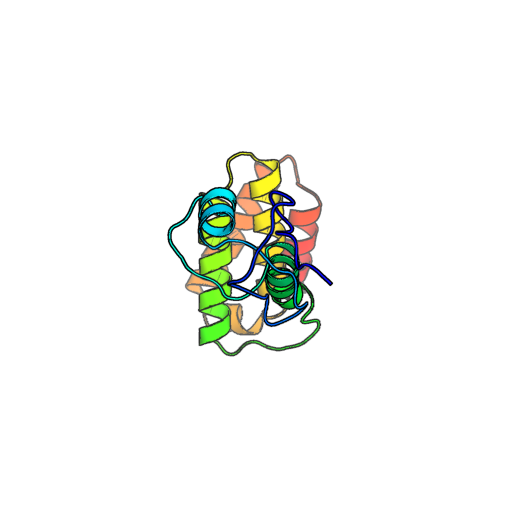 ASN A 1 82 ? 11.819 3.184 -10.381 1.00 82.31 82 ASN A N 1
ATOM 651 C CA . ASN A 1 82 ? 11.078 3.932 -11.391 1.00 82.31 82 ASN A CA 1
ATOM 652 C C . ASN A 1 82 ? 9.645 4.245 -10.934 1.00 82.31 82 ASN A C 1
ATOM 654 O O . ASN A 1 82 ? 9.131 3.659 -9.978 1.00 82.31 82 ASN A O 1
ATOM 658 N N . LEU A 1 83 ? 9.013 5.191 -11.634 1.00 83.44 83 LEU A N 1
ATOM 659 C CA . LEU A 1 83 ? 7.677 5.689 -11.310 1.00 83.44 83 LEU A CA 1
ATOM 660 C C . LEU A 1 83 ? 6.606 4.595 -11.390 1.00 83.44 83 LEU A C 1
ATOM 662 O O . LEU A 1 83 ? 5.777 4.505 -10.493 1.00 83.44 83 LEU A O 1
ATOM 666 N N . PHE A 1 84 ? 6.654 3.735 -12.409 1.00 82.88 84 PHE A N 1
ATOM 667 C CA . PHE A 1 84 ? 5.695 2.639 -12.565 1.00 82.88 84 PHE A CA 1
ATOM 668 C C . PHE A 1 84 ? 5.692 1.717 -11.338 1.00 82.88 84 PHE A C 1
ATOM 670 O O . PHE A 1 84 ? 4.645 1.470 -10.746 1.00 82.88 84 PHE A O 1
ATOM 677 N N . MET A 1 85 ? 6.873 1.289 -10.886 1.00 81.75 85 MET A N 1
ATOM 678 C CA . MET A 1 85 ? 7.014 0.469 -9.681 1.00 81.75 85 MET A CA 1
ATOM 679 C C . MET A 1 85 ? 6.560 1.215 -8.423 1.00 81.75 85 MET A C 1
ATOM 681 O O . MET A 1 85 ? 5.948 0.608 -7.547 1.00 81.75 85 MET A O 1
ATOM 685 N N . LYS A 1 86 ? 6.827 2.525 -8.316 1.00 85.38 86 LYS A N 1
ATOM 686 C CA . LYS A 1 86 ? 6.321 3.338 -7.198 1.00 85.38 86 LYS A CA 1
ATOM 687 C C . LYS A 1 86 ? 4.797 3.356 -7.172 1.00 85.38 86 LYS A C 1
ATOM 689 O O . LYS A 1 86 ? 4.219 3.080 -6.127 1.00 85.38 86 LYS A O 1
ATOM 694 N N . LEU A 1 87 ? 4.147 3.631 -8.301 1.00 86.06 87 LEU A N 1
ATOM 695 C CA . LEU A 1 87 ? 2.687 3.652 -8.391 1.00 86.06 87 LEU A CA 1
ATOM 696 C C . LEU A 1 87 ? 2.088 2.271 -8.106 1.00 86.06 87 LEU A C 1
ATOM 698 O O . LEU A 1 87 ? 1.132 2.176 -7.341 1.00 86.06 87 LEU A O 1
ATOM 702 N N . GLU A 1 88 ? 2.702 1.195 -8.602 1.00 85.56 88 GLU A N 1
ATOM 703 C CA . GLU A 1 88 ? 2.285 -0.173 -8.285 1.00 85.56 88 GLU A CA 1
ATOM 704 C C . GLU A 1 88 ? 2.348 -0.444 -6.770 1.00 85.56 88 GLU A C 1
ATOM 706 O O . GLU A 1 88 ? 1.376 -0.912 -6.182 1.00 85.56 88 GLU A O 1
ATOM 711 N N . GLN A 1 89 ? 3.457 -0.108 -6.100 1.00 84.88 89 GLN A N 1
ATOM 712 C CA . GLN A 1 89 ? 3.577 -0.280 -4.644 1.00 84.88 89 GLN A CA 1
ATOM 713 C C . GLN A 1 89 ? 2.606 0.618 -3.867 1.00 84.88 89 GLN A C 1
ATOM 715 O O . GLN A 1 89 ? 2.085 0.205 -2.830 1.00 84.88 89 GLN A O 1
ATOM 720 N N . THR A 1 90 ? 2.328 1.822 -4.371 1.00 91.25 90 THR A N 1
ATOM 721 C CA . THR A 1 90 ? 1.303 2.712 -3.818 1.00 91.25 90 THR A CA 1
ATOM 722 C C . THR A 1 90 ? -0.076 2.056 -3.896 1.00 91.25 90 THR A C 1
ATOM 724 O O . THR A 1 90 ? -0.739 1.962 -2.867 1.00 91.25 90 THR A O 1
ATOM 727 N N . ILE A 1 91 ? -0.490 1.516 -5.052 1.00 88.44 91 ILE A N 1
ATOM 728 C CA . ILE A 1 91 ? -1.772 0.793 -5.180 1.00 88.44 91 ILE A CA 1
ATOM 729 C C . ILE A 1 91 ? -1.867 -0.308 -4.123 1.00 88.44 91 ILE A C 1
ATOM 731 O O . ILE A 1 91 ? -2.879 -0.421 -3.430 1.00 88.44 91 ILE A O 1
ATOM 735 N N . LYS A 1 92 ? -0.801 -1.102 -3.970 1.00 87.00 92 LYS A N 1
ATOM 736 C CA . LYS A 1 92 ? -0.760 -2.213 -3.011 1.00 87.00 92 LYS A CA 1
ATOM 737 C C . LYS A 1 92 ? -0.966 -1.726 -1.579 1.00 87.00 92 LYS A C 1
ATOM 739 O O . LYS A 1 92 ? -1.825 -2.257 -0.879 1.00 87.00 92 LYS A O 1
ATOM 744 N N . LEU A 1 93 ? -0.233 -0.689 -1.171 1.00 92.19 93 LEU A N 1
ATOM 745 C CA . LEU A 1 93 ? -0.356 -0.088 0.156 1.00 92.19 93 LEU A CA 1
ATOM 746 C C . LEU A 1 93 ? -1.786 0.398 0.434 1.00 92.19 93 LEU A C 1
ATOM 748 O O . LEU A 1 93 ? -2.369 0.043 1.456 1.00 92.19 93 LEU A O 1
ATOM 752 N N . TYR A 1 94 ? -2.362 1.191 -0.470 1.00 94.12 94 TYR A N 1
ATOM 753 C CA . TYR A 1 94 ? -3.690 1.770 -0.254 1.00 94.12 94 TYR A CA 1
ATOM 754 C C . TYR A 1 94 ? -4.814 0.740 -0.376 1.00 94.12 94 TYR A C 1
ATOM 756 O O . TYR A 1 94 ? -5.833 0.885 0.289 1.00 94.12 94 TYR A O 1
ATOM 764 N N . THR A 1 95 ? -4.621 -0.343 -1.130 1.00 89.94 95 THR A N 1
ATOM 765 C CA . THR A 1 95 ? -5.559 -1.476 -1.129 1.00 89.94 95 THR A CA 1
ATOM 766 C C . THR A 1 95 ? -5.600 -2.148 0.247 1.00 89.94 95 THR A C 1
ATOM 768 O O . THR A 1 95 ? -6.677 -2.362 0.788 1.00 89.94 95 THR A O 1
ATOM 771 N N . ILE A 1 96 ? -4.440 -2.381 0.873 1.00 89.94 96 ILE A N 1
ATOM 772 C CA . ILE A 1 96 ? -4.357 -2.959 2.228 1.00 89.94 96 ILE A CA 1
ATOM 773 C C . ILE A 1 96 ? -5.026 -2.050 3.265 1.00 89.94 96 ILE A C 1
ATOM 775 O O . ILE A 1 96 ? -5.725 -2.535 4.157 1.00 89.94 96 ILE A O 1
ATOM 779 N N . ILE A 1 97 ? -4.826 -0.734 3.137 1.00 91.31 97 ILE A N 1
ATOM 780 C CA . ILE A 1 97 ? -5.495 0.268 3.974 1.00 91.31 97 ILE A CA 1
ATOM 781 C C . ILE A 1 97 ? -7.012 0.230 3.750 1.00 91.3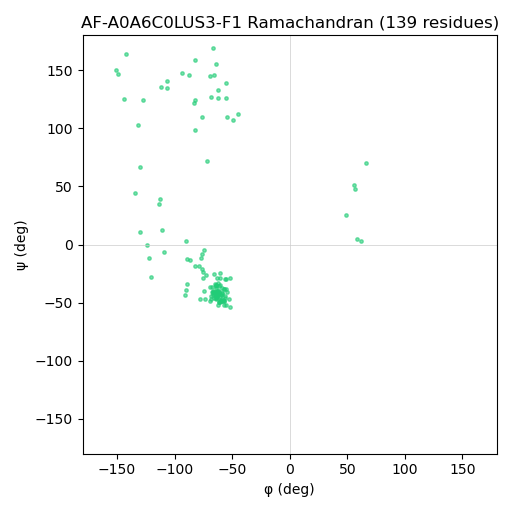1 97 ILE A C 1
ATOM 783 O O . ILE A 1 97 ? -7.765 0.226 4.719 1.00 91.31 97 ILE A O 1
ATOM 787 N N . SER A 1 98 ? -7.462 0.156 2.495 1.00 90.56 98 SER A N 1
ATOM 788 C CA . SER A 1 98 ? -8.882 0.067 2.146 1.00 90.56 98 SER A CA 1
ATOM 789 C C . SER A 1 98 ? -9.557 -1.177 2.717 1.00 90.56 98 SER A C 1
ATOM 791 O O . SER A 1 98 ? -10.722 -1.107 3.090 1.00 90.56 98 SE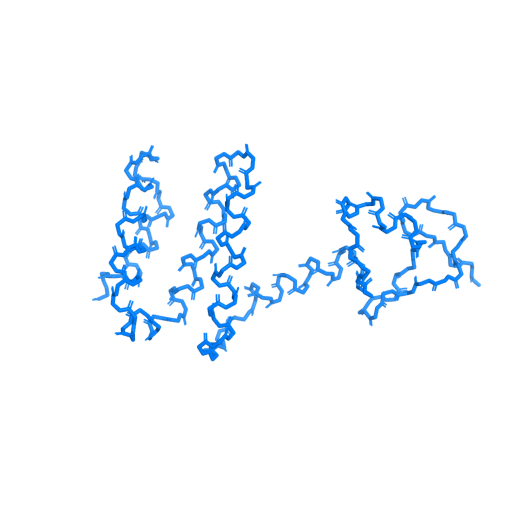R A O 1
ATOM 793 N N . ASP A 1 99 ? -8.850 -2.301 2.799 1.00 87.94 99 ASP A N 1
ATOM 794 C CA . ASP A 1 99 ? -9.382 -3.531 3.393 1.00 87.94 99 ASP A CA 1
ATOM 795 C C . ASP A 1 99 ? -9.386 -3.483 4.938 1.00 87.94 99 ASP A C 1
ATOM 797 O O . ASP A 1 99 ? -9.982 -4.339 5.593 1.00 87.94 99 ASP A O 1
ATOM 801 N N . ASN A 1 100 ? -8.723 -2.488 5.543 1.00 88.31 100 ASN A N 1
ATOM 802 C CA . ASN A 1 100 ? -8.549 -2.337 6.989 1.00 88.31 100 ASN A CA 1
ATOM 803 C C . ASN A 1 100 ? -8.817 -0.894 7.463 1.00 88.31 100 ASN A C 1
ATOM 805 O O . ASN A 1 100 ? -8.071 -0.357 8.283 1.00 88.31 100 ASN A O 1
ATOM 809 N N . THR A 1 101 ? -9.892 -0.260 6.982 1.00 90.69 101 THR A N 1
ATOM 810 C CA . THR A 1 101 ? -10.231 1.148 7.292 1.00 90.69 101 THR A CA 1
ATOM 811 C C . THR A 1 101 ? -10.347 1.451 8.788 1.00 90.69 101 THR A C 1
ATOM 813 O O . THR A 1 101 ? -9.978 2.545 9.210 1.00 90.69 101 THR A O 1
ATOM 816 N N . TRP A 1 102 ? -10.737 0.468 9.609 1.00 89.38 102 TRP A N 1
ATOM 817 C CA . TRP A 1 102 ? -10.760 0.563 11.080 1.00 89.38 102 TRP A CA 1
ATOM 818 C C . TRP A 1 102 ? -9.422 1.050 11.679 1.00 89.38 102 TRP A C 1
ATOM 820 O O . TRP A 1 102 ? -9.384 1.686 12.735 1.00 89.38 102 TRP A O 1
ATOM 830 N N . PHE A 1 103 ? -8.302 0.769 11.004 1.00 91.12 103 PHE A N 1
ATOM 831 C CA . PHE A 1 103 ? -6.980 1.221 11.428 1.00 91.12 103 PHE A CA 1
ATOM 832 C C . PHE A 1 103 ? -6.824 2.735 11.283 1.00 91.12 103 PHE A C 1
ATOM 834 O O . PHE A 1 103 ? -6.200 3.363 12.137 1.00 91.12 103 PHE A O 1
ATOM 841 N N . LEU A 1 104 ? -7.413 3.330 10.239 1.00 92.31 104 LEU A N 1
ATOM 842 C CA . LEU A 1 104 ? -7.405 4.778 10.024 1.00 92.31 104 LEU A CA 1
ATOM 843 C C . LEU A 1 104 ? -8.223 5.502 11.093 1.00 92.31 104 LEU A C 1
ATOM 845 O O . LEU A 1 104 ? -7.773 6.523 11.609 1.00 92.31 104 LEU A O 1
ATOM 849 N N . GLU A 1 105 ? -9.379 4.944 11.464 1.00 88.81 105 GLU A N 1
ATOM 850 C CA . GLU A 1 105 ? -10.242 5.474 12.529 1.00 88.81 105 GLU A CA 1
ATOM 851 C C . GLU A 1 105 ? -9.490 5.551 13.864 1.00 88.81 105 GLU A C 1
ATOM 853 O O . GLU A 1 105 ? -9.561 6.560 14.571 1.00 88.81 105 GLU A O 1
ATOM 858 N N . SER A 1 106 ? -8.702 4.511 14.151 1.00 90.88 106 SER A N 1
ATOM 859 C CA . SER A 1 106 ? -7.881 4.392 15.362 1.00 90.88 106 SER A CA 1
ATOM 860 C C . SER A 1 106 ? -6.606 5.252 15.316 1.00 90.88 106 SER A C 1
ATOM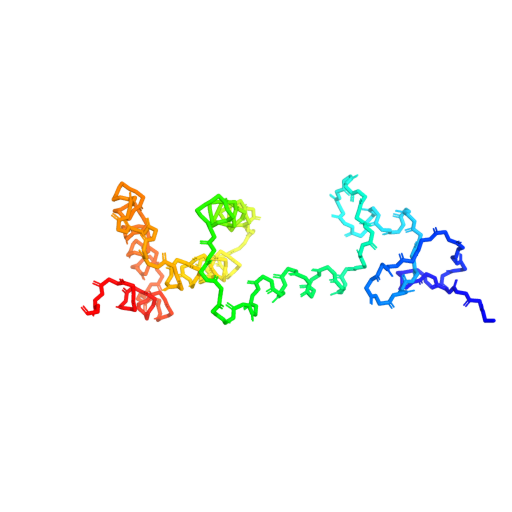 862 O O . SER A 1 106 ? -6.047 5.587 16.357 1.00 90.88 106 SER A O 1
ATOM 864 N N . ASN A 1 107 ? -6.143 5.649 14.122 1.00 94.31 107 ASN A N 1
ATOM 865 C CA . ASN A 1 107 ? -4.854 6.313 13.904 1.00 94.31 107 ASN A CA 1
ATOM 866 C C . ASN A 1 107 ? -4.987 7.597 13.064 1.00 94.31 107 ASN A C 1
ATOM 868 O O . ASN A 1 107 ? -4.437 7.714 11.966 1.00 94.31 107 ASN A O 1
ATOM 872 N N . GLN A 1 108 ? -5.655 8.613 13.613 1.00 94.62 108 GLN A N 1
ATOM 873 C CA . GLN A 1 108 ? -5.998 9.850 12.889 1.00 94.62 108 GLN A CA 1
ATOM 874 C C . GLN A 1 108 ? -4.799 10.606 12.290 1.00 94.62 108 GLN A C 1
ATOM 876 O O . GLN A 1 108 ? -4.866 11.104 11.169 1.00 94.62 108 GLN A O 1
ATOM 881 N N . LYS A 1 109 ? -3.653 10.660 12.983 1.00 95.75 109 LYS A N 1
ATOM 882 C CA . LYS A 1 109 ? -2.445 11.301 12.422 1.00 95.75 109 LYS A CA 1
ATOM 883 C C . LYS A 1 109 ? -1.950 10.586 11.164 1.00 95.75 109 LYS A C 1
ATOM 885 O O . LYS A 1 109 ? -1.545 11.241 10.208 1.00 95.75 109 LYS A O 1
ATOM 890 N N . PHE A 1 110 ? -1.968 9.253 11.173 1.00 95.00 110 PHE A N 1
ATOM 891 C CA . PHE A 1 110 ? -1.599 8.456 10.008 1.00 95.00 110 PHE A CA 1
ATOM 892 C C . PHE A 1 110 ? -2.615 8.654 8.881 1.00 95.00 110 PHE A C 1
ATOM 894 O O . PHE A 1 110 ? -2.210 8.882 7.744 1.00 95.00 110 PHE A O 1
ATOM 901 N N . ASN A 1 111 ? -3.909 8.657 9.213 1.00 96.25 111 ASN A N 1
ATOM 902 C CA . ASN A 1 111 ? -5.004 8.917 8.283 1.00 96.25 111 ASN A CA 1
ATOM 903 C C . ASN A 1 111 ? -4.799 10.223 7.490 1.00 96.25 111 ASN A C 1
ATOM 905 O O . ASN A 1 111 ? -4.735 10.203 6.262 1.00 96.25 111 ASN A O 1
ATOM 909 N N . GLU A 1 112 ? -4.568 11.341 8.182 1.00 96.44 112 GLU A N 1
ATOM 910 C CA . GLU A 1 112 ? -4.333 12.651 7.555 1.00 96.44 112 GLU A CA 1
ATOM 911 C C . GLU A 1 112 ? -3.075 12.699 6.674 1.00 96.44 112 GLU A C 1
ATOM 913 O O . GLU A 1 112 ? -3.005 13.416 5.670 1.00 96.44 112 GLU A O 1
ATOM 918 N N . VAL A 1 113 ? -2.030 11.954 7.042 1.00 96.56 113 VAL A N 1
ATOM 919 C CA . VAL A 1 113 ? -0.807 11.864 6.233 1.00 96.56 113 VAL A CA 1
ATOM 920 C C . VAL A 1 113 ? -1.044 11.017 4.986 1.00 96.56 113 VAL A C 1
ATOM 922 O O . VAL A 1 113 ? -0.684 11.455 3.894 1.00 96.56 113 VAL A O 1
ATOM 925 N N . ALA A 1 114 ? -1.669 9.847 5.128 1.00 95.75 114 ALA A N 1
ATOM 926 C CA . ALA A 1 114 ? -1.992 8.961 4.016 1.00 95.75 114 ALA A CA 1
ATOM 927 C C . ALA A 1 114 ? -2.911 9.668 3.008 1.00 95.75 114 ALA A C 1
ATOM 929 O O . ALA A 1 114 ? -2.585 9.753 1.826 1.00 95.75 114 ALA A O 1
ATOM 930 N N . LYS A 1 115 ? -3.991 10.297 3.482 1.00 97.25 115 LYS A N 1
ATOM 931 C CA . LYS A 1 115 ? -4.932 11.039 2.637 1.00 97.25 115 LYS A CA 1
ATOM 932 C C . LYS A 1 115 ? -4.237 12.119 1.803 1.00 97.25 115 LYS A C 1
ATOM 934 O O . LYS A 1 115 ? -4.366 12.144 0.579 1.00 97.25 115 LYS A O 1
ATOM 939 N N . ARG A 1 116 ? -3.440 12.985 2.444 1.00 97.31 116 ARG A N 1
ATOM 940 C CA . ARG A 1 116 ? -2.693 14.048 1.745 1.00 97.31 116 ARG A CA 1
ATOM 941 C C . ARG A 1 116 ? -1.679 13.495 0.750 1.00 97.31 116 ARG A C 1
ATOM 943 O O . ARG A 1 116 ? -1.531 14.052 -0.334 1.00 97.31 116 ARG A O 1
ATOM 950 N N . LYS A 1 117 ? -0.976 12.414 1.099 1.00 95.56 117 LYS A N 1
ATOM 951 C CA . LYS A 1 117 ? 0.018 11.803 0.209 1.00 95.56 117 LYS A CA 1
ATOM 952 C C . LYS A 1 117 ? -0.619 11.196 -1.033 1.00 95.56 117 LYS A C 1
ATOM 954 O O . LYS A 1 117 ? -0.070 11.385 -2.115 1.00 95.56 117 LYS A O 1
ATOM 959 N N . LEU A 1 118 ? -1.766 10.530 -0.902 1.00 96.19 118 LEU A N 1
ATOM 960 C CA . LEU A 1 118 ? -2.482 10.007 -2.062 1.00 96.19 118 LEU A CA 1
ATOM 961 C C . LEU A 1 118 ? -2.958 11.135 -2.984 1.00 96.19 118 LEU A C 1
ATOM 963 O O . LEU A 1 118 ? -2.723 11.063 -4.184 1.00 96.19 118 LEU A O 1
ATOM 967 N N . LEU A 1 119 ? -3.546 12.200 -2.429 1.00 96.50 119 LEU A N 1
ATOM 968 C CA . LEU A 1 119 ? -3.985 13.363 -3.211 1.00 96.50 119 LEU A CA 1
ATOM 969 C C . LEU A 1 119 ? -2.831 14.041 -3.964 1.00 96.50 119 LEU A C 1
ATOM 971 O O . LEU A 1 119 ? -2.977 14.349 -5.145 1.00 96.50 119 LEU A O 1
ATOM 975 N N . SER A 1 120 ? -1.678 14.221 -3.309 1.00 95.69 120 SER A N 1
ATOM 976 C CA . SER A 1 120 ? -0.463 14.752 -3.950 1.00 95.69 120 SER A CA 1
ATOM 977 C C . SER A 1 120 ? -0.064 13.896 -5.150 1.00 95.69 120 SER A C 1
ATOM 979 O O . SER A 1 120 ? 0.111 14.414 -6.247 1.00 95.69 120 SER A O 1
ATOM 981 N N . LEU A 1 121 ? -0.011 12.571 -4.970 1.00 94.50 121 LEU A N 1
ATOM 982 C CA . LEU A 1 121 ? 0.355 11.637 -6.034 1.00 94.50 121 LEU A CA 1
ATOM 983 C C . LEU A 1 121 ? -0.652 11.635 -7.187 1.00 94.50 121 LEU A C 1
ATOM 985 O O . LEU A 1 121 ? -0.235 11.596 -8.340 1.00 94.50 121 LEU A O 1
ATOM 989 N N . ILE A 1 122 ? -1.956 11.694 -6.903 1.00 95.81 122 ILE A N 1
ATOM 990 C CA . ILE A 1 122 ? -2.997 11.797 -7.937 1.00 95.81 122 ILE A CA 1
ATOM 991 C C . ILE A 1 122 ? -2.763 13.043 -8.793 1.00 95.81 122 ILE A C 1
ATOM 993 O O . ILE A 1 122 ? -2.779 12.958 -10.021 1.00 95.81 122 ILE A O 1
ATOM 997 N N . HIS A 1 123 ? -2.521 14.185 -8.147 1.00 95.38 123 HIS A N 1
ATOM 998 C CA . HIS A 1 123 ? -2.326 15.457 -8.833 1.00 95.38 123 HIS A CA 1
ATOM 999 C C . HIS A 1 123 ? -1.019 15.488 -9.638 1.00 95.38 123 HIS A C 1
ATOM 1001 O O . HIS A 1 123 ? -1.031 15.833 -10.817 1.00 95.38 123 HIS A O 1
ATOM 1007 N N . GLU A 1 124 ? 0.091 15.052 -9.036 1.00 94.69 124 GLU A N 1
ATOM 1008 C CA . GLU A 1 124 ? 1.412 14.968 -9.676 1.00 94.69 124 GLU A CA 1
ATOM 1009 C C . GLU A 1 124 ? 1.428 14.032 -10.895 1.00 94.69 124 GLU A C 1
ATOM 1011 O O . GLU A 1 124 ? 2.261 14.190 -11.784 1.00 94.69 124 GLU A O 1
ATOM 1016 N N . ASN A 1 125 ? 0.507 13.064 -10.952 1.00 92.38 125 ASN A N 1
ATOM 1017 C CA . ASN A 1 125 ? 0.415 12.068 -12.018 1.00 92.38 125 ASN A CA 1
ATOM 1018 C C . ASN A 1 125 ? -0.853 12.243 -12.872 1.00 92.38 125 ASN A C 1
ATOM 1020 O O . ASN A 1 125 ? -1.465 11.259 -13.282 1.00 92.38 125 ASN A O 1
ATOM 1024 N N . ASN A 1 126 ? -1.235 13.493 -13.162 1.00 92.44 126 ASN A N 1
ATOM 1025 C CA . ASN A 1 126 ? -2.299 13.851 -14.111 1.00 92.44 126 ASN A CA 1
ATOM 1026 C C . ASN A 1 126 ? -3.660 13.197 -13.815 1.00 92.44 126 ASN A C 1
ATOM 1028 O O . ASN A 1 126 ? -4.276 12.607 -14.702 1.00 92.44 126 ASN A O 1
ATOM 1032 N N . ASN A 1 127 ? -4.142 13.319 -12.575 1.00 90.56 127 ASN A N 1
ATOM 1033 C CA . ASN A 1 127 ? -5.384 12.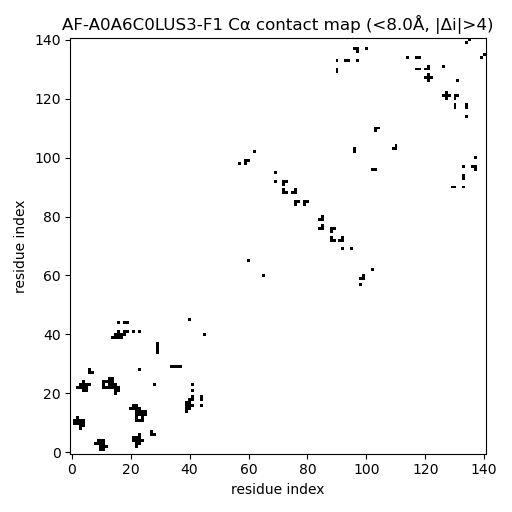684 -12.118 1.00 90.56 127 ASN A CA 1
ATOM 1034 C C . ASN A 1 127 ? -5.359 11.165 -12.310 1.00 90.56 127 ASN A C 1
ATOM 1036 O O . ASN A 1 127 ? -6.299 10.568 -12.834 1.00 90.56 127 ASN A O 1
ATOM 1040 N N . TRP A 1 128 ? -4.252 10.556 -11.887 1.00 92.94 128 TRP A N 1
ATOM 1041 C CA . TRP A 1 128 ? -4.021 9.119 -11.949 1.00 92.94 128 TRP A CA 1
ATOM 1042 C C . TRP A 1 128 ? -5.246 8.316 -11.479 1.00 92.94 128 TRP A C 1
ATOM 1044 O O . TRP A 1 128 ? -5.621 8.350 -10.303 1.00 92.94 128 TRP A O 1
ATOM 1054 N N . TYR A 1 129 ? -5.862 7.604 -12.426 1.00 89.81 129 TYR A N 1
ATOM 1055 C CA . TYR A 1 129 ? -7.190 7.007 -12.293 1.00 89.81 129 TYR A CA 1
ATOM 1056 C C . TYR A 1 129 ? -7.302 6.038 -11.111 1.00 89.81 129 TYR A C 1
ATOM 1058 O O . TYR A 1 129 ? -8.218 6.155 -10.299 1.00 89.81 129 TYR A O 1
ATOM 1066 N N . GLU A 1 130 ? -6.349 5.117 -10.958 1.00 91.38 130 GLU A N 1
ATOM 1067 C CA . GLU A 1 130 ? -6.358 4.145 -9.861 1.00 91.38 130 GLU A CA 1
ATOM 1068 C C . GLU A 1 130 ? -6.217 4.828 -8.496 1.00 91.38 130 GLU A C 1
ATOM 1070 O O . GLU A 1 130 ? -6.830 4.399 -7.517 1.00 91.38 130 GLU A O 1
ATOM 1075 N N . GLY A 1 131 ? -5.452 5.920 -8.427 1.00 92.06 131 GLY A N 1
ATOM 1076 C CA . GLY A 1 131 ? -5.339 6.731 -7.221 1.00 92.06 131 GLY A CA 1
ATOM 1077 C C . GLY A 1 131 ? -6.672 7.368 -6.836 1.00 92.06 131 GLY A C 1
ATOM 1078 O O . GLY A 1 131 ? -7.057 7.298 -5.669 1.00 92.06 131 GLY A O 1
ATOM 1079 N N . VAL A 1 132 ? -7.400 7.930 -7.809 1.00 93.06 132 VAL A N 1
ATOM 1080 C CA . VAL A 1 132 ? -8.743 8.503 -7.594 1.00 93.06 132 VAL A CA 1
ATOM 1081 C C . VAL A 1 132 ? -9.705 7.439 -7.068 1.00 93.06 132 VAL A C 1
ATOM 1083 O O . VAL A 1 132 ? -10.342 7.654 -6.040 1.00 93.06 132 VAL A O 1
ATOM 1086 N N . GLN A 1 133 ? -9.741 6.259 -7.694 1.00 93.62 133 GLN A N 1
ATOM 1087 C CA . GLN A 1 133 ? -10.596 5.157 -7.241 1.00 93.62 133 GLN A CA 1
ATOM 1088 C C . GLN A 1 133 ? -10.291 4.716 -5.803 1.00 93.62 133 GLN A C 1
ATOM 1090 O O . GLN A 1 133 ? -11.204 4.427 -5.028 1.00 93.62 133 GLN A O 1
ATOM 1095 N N . LEU A 1 134 ? -9.008 4.639 -5.437 1.00 93.88 134 LEU A N 1
ATOM 1096 C CA . LEU A 1 134 ? -8.591 4.299 -4.075 1.00 93.88 134 LEU A CA 1
ATOM 1097 C C . LEU A 1 134 ? -8.990 5.390 -3.081 1.00 93.88 134 LEU A C 1
ATOM 1099 O O . LEU A 1 134 ? -9.461 5.073 -1.992 1.00 93.88 134 LEU A O 1
ATOM 1103 N N . TYR A 1 135 ? -8.830 6.661 -3.454 1.00 95.81 135 TYR A N 1
ATOM 1104 C CA . TYR A 1 135 ? -9.236 7.781 -2.613 1.00 95.81 135 TYR A CA 1
ATOM 1105 C C . TYR A 1 135 ? -10.739 7.739 -2.322 1.00 95.81 135 TYR A C 1
ATOM 1107 O O . TYR A 1 135 ? -11.140 7.803 -1.159 1.00 95.81 135 TYR A O 1
ATOM 1115 N N . GLU A 1 136 ? -11.558 7.576 -3.363 1.00 93.12 136 GLU A N 1
ATOM 1116 C CA . GLU A 1 136 ? -13.014 7.506 -3.231 1.00 93.12 136 GLU A CA 1
ATOM 1117 C C . GLU A 1 136 ? -13.441 6.334 -2.350 1.00 93.12 136 GLU A C 1
ATOM 1119 O O . GLU A 1 136 ? -14.230 6.510 -1.425 1.00 93.12 136 GLU A O 1
ATOM 1124 N N . ARG A 1 137 ? -12.850 5.155 -2.572 1.00 91.50 137 ARG A N 1
ATOM 1125 C CA . ARG A 1 137 ? -13.157 3.948 -1.799 1.00 91.50 137 ARG A CA 1
ATOM 1126 C C . ARG A 1 137 ? -12.852 4.091 -0.310 1.00 91.50 137 ARG A C 1
ATOM 1128 O O . ARG A 1 137 ? -13.552 3.488 0.496 1.00 91.50 137 ARG A O 1
ATOM 1135 N N . ILE A 1 138 ? -11.795 4.813 0.058 1.00 93.31 138 ILE A N 1
ATOM 1136 C CA . ILE A 1 138 ? -11.334 4.896 1.451 1.00 93.31 138 ILE A CA 1
ATOM 1137 C C . ILE A 1 138 ? -12.002 6.057 2.198 1.00 93.31 138 ILE A C 1
ATOM 1139 O O . ILE A 1 138 ? -12.324 5.902 3.373 1.00 93.31 138 ILE A O 1
ATOM 1143 N N . TRP A 1 139 ? -12.197 7.211 1.548 1.00 94.38 139 TRP A N 1
ATOM 1144 C CA . TRP A 1 139 ? -12.579 8.458 2.231 1.00 94.38 139 TRP A CA 1
ATOM 1145 C C . TRP A 1 139 ? -13.881 9.113 1.770 1.00 94.38 139 TRP A C 1
ATOM 1147 O O . TRP A 1 139 ? -14.330 10.025 2.461 1.00 94.38 139 TRP A O 1
ATOM 1157 N N . ASN A 1 140 ? -14.480 8.694 0.653 1.00 83.75 140 ASN A N 1
ATOM 1158 C CA . ASN A 1 140 ? -15.747 9.251 0.159 1.00 83.75 140 ASN A CA 1
ATOM 1159 C C . ASN A 1 140 ? -16.887 8.213 0.206 1.00 83.75 140 ASN A C 1
ATOM 1161 O O . ASN A 1 140 ? -17.729 8.196 -0.692 1.00 83.75 140 ASN A O 1
ATOM 1165 N N . GLN A 1 141 ? -16.886 7.332 1.213 1.00 62.38 141 GLN A N 1
ATOM 1166 C CA . GLN A 1 141 ? -17.994 6.400 1.461 1.00 62.38 141 GLN A CA 1
ATOM 1167 C C . GLN A 1 141 ? -19.243 7.121 1.969 1.00 62.38 141 GLN A C 1
ATOM 1169 O O . GLN A 1 141 ? -19.086 8.065 2.778 1.00 62.38 141 GLN A O 1
#